Protein AF-A0A530R269-F1 (afdb_monomer)

Nearest PDB structures (foldseek):
  3ip9-assembly1_A  TM=9.385E-01  e=1.710E-05  Agrobacterium fabrum str. C58
  8z0g-assembly1_A  TM=8.793E-01  e=5.968E-04  Escherichia coli O157:H7
  4m88-assembly1_A  TM=7.941E-01  e=7.297E-04  Verminephrobacter eiseniae EF01-2
  7pu4-assembly2_C  TM=7.932E-01  e=2.281E-03  Thermotoga maritima MSB8
  7e5w-assembly1_A-2  TM=6.280E-01  e=5.948E-01  Staphylococcus aureus subsp. aureus N315

Solvent-accessible surface area (backbone atoms only — not comparable to full-atom values): 7088 Å² total; per-residue (Å²): 139,78,84,88,87,76,78,68,70,67,64,56,60,56,59,62,58,63,71,66,69,60,86,80,74,70,76,70,51,34,32,24,34,37,25,18,64,42,72,94,51,20,71,58,18,51,51,52,53,51,54,51,49,56,52,23,67,78,68,64,38,45,78,47,76,37,62,14,54,61,27,39,69,30,14,35,49,38,33,52,52,36,59,75,67,63,34,68,32,35,41,32,33,57,33,61,54,11,41,66,46,14,46,63,59,27,54,77,68,71,36,52,74,47,70,76,53,59,84,62,61,86,82,69,78,121

pLDDT: mean 87.87, std 17.2, range [41.09, 98.88]

Foldseek 3Di:
DDDPPPPDPVVVVVVVVVVPPPPP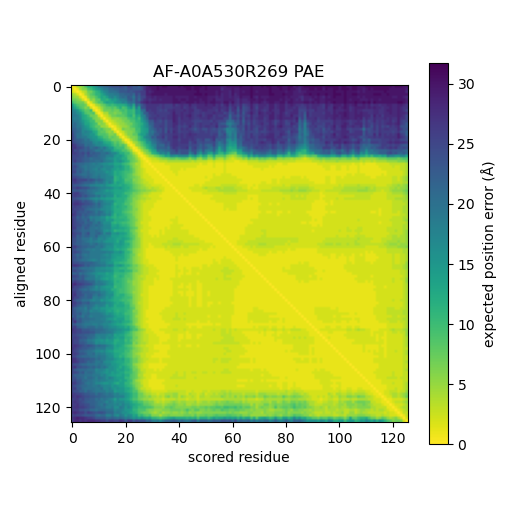PPDAAEEEEEFACDDDCNVVRVVSVVVVVVVCVVVVHHYDYAHLNLALVSLLVSLVVCLVVVHQEYEEDQHPSSCVSNVVSCVVSVHYYHYDHDDDCVVVVD

Secondary structure (DSSP, 8-state):
------SSHHHHHHHHHHTT-----PPPPEEEEEE--SSTTHHHHHHHHHHHHHHHHHHT-EEEEEE-TTSHHHHHHHHHHHHHHT-SEEEE--SHHHHHHHHHHHHHTT--EEESS---GGGT--

Sequence (126 aa):
MRPRTIGTTTTIAVLAWLSLAGDANAETLLVGVAAPLSGPSAILGRQIEAGAGLAAEANGAQLKVVDDACTADGGAAAAREFVAAKVGAVVGFLCTEAIEAALPILKDANIPVITVGVRTESLTDR

Structure (mmCIF, N/CA/C/O backbone):
data_AF-A0A530R269-F1
#
_entry.id   AF-A0A530R269-F1
#
loop_
_atom_site.group_PDB
_atom_site.id
_atom_site.type_symbol
_atom_site.label_atom_id
_atom_site.label_alt_id
_atom_site.label_comp_id
_atom_site.label_asym_id
_atom_site.label_entity_id
_atom_site.label_seq_id
_atom_site.pdbx_PDB_ins_code
_atom_site.Cartn_x
_atom_site.Cartn_y
_atom_site.Cartn_z
_atom_site.occupancy
_atom_site.B_iso_or_equiv
_atom_site.auth_seq_id
_atom_site.auth_comp_id
_atom_site.auth_asym_id
_atom_site.auth_atom_id
_atom_site.pdbx_PDB_model_num
ATOM 1 N N . MET A 1 1 ? -62.072 -11.135 45.643 1.00 41.09 1 MET A N 1
ATOM 2 C CA . MET A 1 1 ? -61.278 -11.613 44.481 1.00 41.09 1 MET A CA 1
ATOM 3 C C . MET A 1 1 ? -61.244 -10.479 43.464 1.00 41.09 1 MET A C 1
ATOM 5 O O . MET A 1 1 ? -62.309 -9.953 43.207 1.00 41.09 1 MET A O 1
ATOM 9 N N . ARG A 1 2 ? -60.152 -9.991 42.872 1.00 47.97 2 ARG A N 1
ATOM 10 C CA . ARG A 1 2 ? -58.696 -10.235 42.898 1.00 47.97 2 ARG A CA 1
ATOM 11 C C . ARG A 1 2 ? -58.058 -8.917 42.381 1.00 47.97 2 ARG A C 1
ATOM 13 O O . ARG A 1 2 ? -58.635 -8.322 41.472 1.00 47.97 2 ARG A O 1
ATOM 20 N N . PRO A 1 3 ? -56.918 -8.449 42.914 1.00 48.06 3 PRO A N 1
ATOM 21 C CA . PRO A 1 3 ? -56.264 -7.229 42.434 1.00 48.06 3 PRO A CA 1
ATOM 22 C C . PRO A 1 3 ? -55.624 -7.446 41.047 1.00 48.06 3 PRO A C 1
ATOM 24 O O . PRO A 1 3 ? -55.059 -8.506 40.782 1.00 48.06 3 PRO A O 1
ATOM 27 N N . ARG A 1 4 ? -55.725 -6.450 40.151 1.00 55.56 4 ARG A N 1
ATOM 28 C CA . ARG A 1 4 ? -55.084 -6.437 38.818 1.00 55.56 4 ARG A CA 1
ATOM 29 C C . ARG A 1 4 ? -53.571 -6.235 38.970 1.00 55.56 4 ARG A C 1
ATOM 31 O O . ARG A 1 4 ? -53.100 -5.110 39.081 1.00 55.56 4 ARG A O 1
ATOM 38 N N . THR A 1 5 ? -52.809 -7.322 38.938 1.00 52.41 5 THR A N 1
ATOM 39 C CA . THR A 1 5 ? -51.336 -7.347 38.900 1.00 52.41 5 THR A CA 1
ATOM 40 C C . THR A 1 5 ? -50.826 -7.275 37.455 1.00 52.41 5 THR A C 1
ATOM 42 O O . THR A 1 5 ? -50.317 -8.259 36.930 1.00 52.41 5 THR A O 1
ATOM 45 N N . ILE A 1 6 ? -51.019 -6.139 36.775 1.00 55.19 6 ILE A N 1
ATOM 46 C CA . ILE A 1 6 ? -50.575 -5.946 35.372 1.00 55.19 6 ILE A CA 1
ATOM 47 C C . ILE A 1 6 ? -49.292 -5.083 35.281 1.00 55.19 6 ILE A C 1
ATOM 49 O O . ILE A 1 6 ? -48.681 -4.996 34.227 1.00 55.19 6 ILE A O 1
ATOM 53 N N . GLY A 1 7 ? -48.831 -4.468 36.378 1.00 51.41 7 GLY A N 1
ATOM 54 C CA . GLY A 1 7 ? -47.838 -3.382 36.307 1.00 51.41 7 GLY A CA 1
ATOM 55 C C . GLY A 1 7 ? -46.358 -3.723 36.521 1.00 51.41 7 GLY A C 1
ATOM 56 O O . GLY A 1 7 ? -45.524 -2.869 36.248 1.00 51.41 7 GLY A O 1
ATOM 57 N N . THR A 1 8 ? -45.997 -4.905 37.031 1.00 52.09 8 THR A N 1
ATOM 58 C CA . THR A 1 8 ? -44.621 -5.152 37.524 1.00 52.09 8 THR A CA 1
ATOM 59 C C . THR A 1 8 ? -43.809 -6.158 36.712 1.00 52.09 8 THR A C 1
ATOM 61 O O . THR A 1 8 ? -42.584 -6.095 36.734 1.00 52.09 8 THR A O 1
ATOM 64 N N . THR A 1 9 ? -44.443 -7.067 35.969 1.00 50.34 9 THR A N 1
ATOM 65 C CA . THR A 1 9 ? -43.719 -8.138 35.256 1.00 50.34 9 THR A CA 1
ATOM 66 C C . THR A 1 9 ? -43.162 -7.678 33.905 1.00 50.34 9 THR A C 1
ATOM 68 O O . THR A 1 9 ? -42.085 -8.108 33.504 1.00 50.34 9 THR A O 1
ATOM 71 N N . THR A 1 10 ? -43.849 -6.761 33.218 1.00 53.22 10 THR A N 1
ATOM 72 C CA . THR A 1 10 ? -43.443 -6.276 31.886 1.00 53.22 10 THR A CA 1
ATOM 73 C C . THR A 1 10 ? -42.208 -5.369 31.942 1.00 53.22 10 THR A C 1
ATOM 75 O O . THR A 1 10 ? -41.406 -5.357 31.014 1.00 53.22 10 THR A O 1
ATOM 78 N N . THR A 1 11 ? -42.001 -4.653 33.048 1.00 52.72 11 THR A N 1
ATOM 79 C CA . THR A 1 11 ? -40.901 -3.687 33.216 1.00 52.72 11 THR A CA 1
ATOM 80 C C . THR A 1 11 ? -39.536 -4.361 33.394 1.00 52.72 11 THR A C 1
ATOM 82 O O . THR A 1 11 ? -38.522 -3.822 32.962 1.00 52.72 11 THR A O 1
ATOM 85 N N . ILE A 1 12 ? -39.500 -5.561 33.985 1.00 55.41 12 ILE A N 1
ATOM 86 C CA . ILE A 1 12 ? -38.255 -6.309 34.241 1.00 55.41 12 ILE A CA 1
ATOM 87 C C . ILE A 1 12 ? -37.702 -6.917 32.942 1.00 55.41 12 ILE A C 1
ATOM 89 O O . ILE A 1 12 ? -36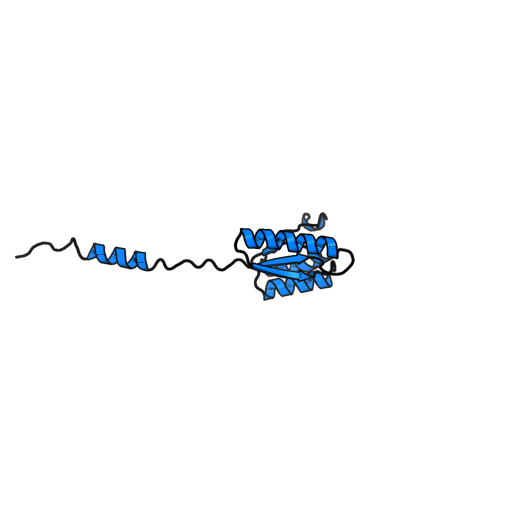.489 -6.973 32.748 1.00 55.41 12 ILE A O 1
ATOM 93 N N . ALA A 1 13 ? -38.582 -7.315 32.018 1.00 57.25 13 ALA A N 1
ATOM 94 C CA . ALA A 1 13 ? -38.182 -7.908 30.744 1.00 57.25 13 ALA A CA 1
ATOM 95 C C . ALA A 1 13 ? -37.430 -6.918 29.835 1.00 57.25 13 ALA A C 1
ATOM 97 O O . ALA A 1 13 ? -36.499 -7.317 29.145 1.00 57.25 13 ALA A O 1
ATOM 98 N N . VAL A 1 14 ? -37.781 -5.628 29.873 1.00 58.59 14 VAL A N 1
ATOM 99 C CA . VAL A 1 14 ? -37.134 -4.593 29.046 1.00 58.59 14 VAL A CA 1
ATOM 100 C C . VAL A 1 14 ? -35.712 -4.291 29.533 1.00 58.59 14 VAL A C 1
ATOM 102 O O . VAL A 1 14 ? -34.797 -4.196 28.724 1.00 58.59 14 VAL A O 1
ATOM 105 N N . LEU A 1 15 ? -35.490 -4.216 30.850 1.00 58.50 15 LEU A N 1
ATOM 106 C CA . LEU A 1 15 ? -34.161 -3.959 31.426 1.00 58.50 15 LEU A CA 1
ATOM 107 C C . LEU A 1 15 ? -33.155 -5.083 31.132 1.00 58.50 15 LEU A C 1
ATOM 109 O O . LEU A 1 15 ? -31.991 -4.794 30.875 1.00 58.50 15 LEU A O 1
ATOM 113 N N . ALA A 1 16 ? -33.606 -6.341 31.091 1.00 58.66 16 ALA A N 1
ATOM 114 C CA . ALA A 1 16 ? -32.762 -7.483 30.734 1.00 58.66 16 ALA A CA 1
ATOM 115 C C . ALA A 1 16 ? -32.339 -7.493 29.250 1.00 58.66 16 ALA A C 1
ATOM 117 O O . ALA A 1 16 ? -31.306 -8.064 28.911 1.00 58.66 16 ALA A O 1
ATOM 118 N N . TRP A 1 17 ? -33.110 -6.853 28.362 1.00 60.38 17 TRP A N 1
ATOM 119 C CA . TRP A 1 17 ? -32.792 -6.766 26.930 1.00 60.38 17 TRP A CA 1
ATOM 120 C C . TRP A 1 17 ? -31.776 -5.658 26.624 1.00 60.38 17 TRP A C 1
ATOM 122 O O . TRP A 1 17 ? -30.981 -5.808 25.701 1.00 60.38 17 TRP A O 1
ATOM 132 N N . LEU A 1 18 ? -31.733 -4.585 27.425 1.00 59.88 18 LEU A N 1
ATOM 133 C CA . LEU A 1 18 ? -30.694 -3.552 27.304 1.00 59.88 18 LEU A CA 1
ATOM 134 C C . LEU A 1 18 ? -29.314 -4.025 27.788 1.00 59.88 18 LEU A C 1
ATOM 136 O O . LEU A 1 18 ? -28.305 -3.487 27.348 1.00 59.88 18 LEU A O 1
ATOM 140 N N . SER A 1 19 ? -29.248 -5.042 28.652 1.00 61.31 19 SER A N 1
ATOM 141 C CA . SER A 1 19 ? -27.976 -5.618 29.119 1.00 61.31 19 SER A CA 1
ATOM 142 C C . SER A 1 19 ? -27.272 -6.490 28.069 1.00 61.31 19 SER A C 1
ATOM 144 O O . SER A 1 19 ? -26.131 -6.885 28.281 1.00 61.31 19 SER A O 1
ATOM 146 N N . LEU A 1 20 ? -27.943 -6.792 26.949 1.00 58.12 20 LEU A N 1
ATOM 147 C CA . LEU A 1 20 ? -27.392 -7.546 25.819 1.00 58.12 20 LEU A CA 1
ATOM 148 C C . LEU A 1 20 ? -26.842 -6.649 24.698 1.00 58.12 20 LEU A C 1
ATOM 150 O O . LEU A 1 20 ? -26.420 -7.160 23.661 1.00 58.12 20 LEU A O 1
ATOM 154 N N . ALA A 1 21 ? -26.812 -5.328 24.900 1.00 60.56 21 ALA A N 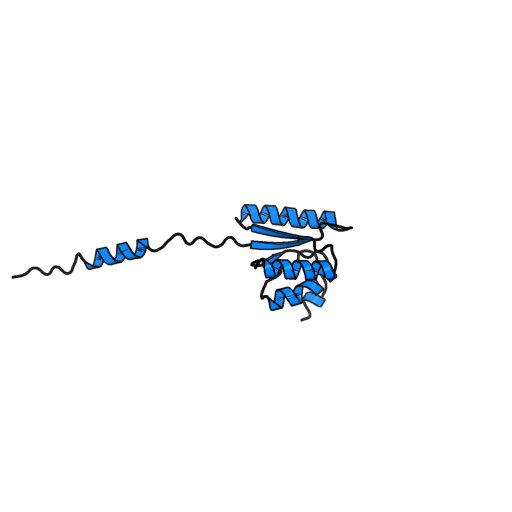1
ATOM 155 C CA . ALA A 1 21 ? -25.966 -4.434 24.119 1.00 60.56 21 ALA A CA 1
ATOM 156 C C . ALA A 1 21 ? -24.510 -4.652 24.565 1.00 60.56 21 ALA A C 1
ATOM 158 O O . ALA A 1 21 ? -23.951 -3.865 25.323 1.00 60.56 21 ALA A O 1
ATOM 159 N N . GLY A 1 22 ? -23.945 -5.798 24.175 1.00 60.41 22 GLY A N 1
ATOM 160 C CA . GLY A 1 22 ? -22.539 -6.112 24.391 1.00 60.41 22 GLY A CA 1
ATOM 161 C C . GLY A 1 22 ? -21.644 -5.048 23.763 1.00 60.41 22 GLY A C 1
ATOM 162 O O . GLY A 1 22 ? -22.053 -4.360 22.825 1.00 60.41 22 GLY A O 1
ATOM 163 N N . ASP A 1 23 ? -20.426 -4.928 24.287 1.00 56.38 23 ASP A N 1
ATOM 164 C CA . ASP A 1 23 ? -19.392 -4.067 23.729 1.00 56.38 23 ASP A CA 1
ATOM 165 C C . ASP A 1 23 ? -19.253 -4.353 22.233 1.00 56.38 23 ASP A C 1
ATOM 167 O O . ASP A 1 23 ? -18.750 -5.407 21.824 1.00 56.38 23 ASP A O 1
ATOM 171 N N . ALA A 1 24 ? -19.729 -3.420 21.407 1.00 59.53 24 ALA A N 1
ATOM 172 C CA . ALA A 1 24 ? -19.439 -3.403 19.989 1.00 59.53 24 ALA A CA 1
ATOM 173 C C . ALA A 1 24 ? -17.930 -3.169 19.852 1.00 59.53 24 ALA A C 1
ATOM 175 O O . ALA A 1 24 ? -17.464 -2.036 19.753 1.00 59.53 24 ALA A O 1
ATOM 176 N N . ASN A 1 25 ? -17.156 -4.252 19.917 1.00 57.44 25 ASN A N 1
ATOM 177 C CA . ASN A 1 25 ? -15.750 -4.249 19.559 1.00 57.44 25 ASN A CA 1
ATOM 178 C C . ASN A 1 25 ? -15.708 -3.991 18.056 1.00 57.44 25 ASN A C 1
ATOM 180 O O . ASN A 1 25 ? -15.876 -4.910 17.255 1.00 57.44 25 ASN A O 1
ATOM 184 N N . ALA A 1 26 ? -15.582 -2.718 17.683 1.00 67.06 26 ALA A N 1
ATOM 185 C CA . ALA A 1 26 ? -15.299 -2.343 16.313 1.00 67.06 26 ALA A CA 1
ATOM 186 C C . ALA A 1 26 ? -14.008 -3.060 15.907 1.00 67.06 26 ALA A C 1
ATOM 188 O O . ALA A 1 26 ? -12.970 -2.885 16.550 1.00 67.06 26 ALA A O 1
ATOM 189 N N . GLU A 1 27 ? -14.095 -3.913 14.888 1.00 78.19 27 GLU A N 1
ATOM 190 C CA . GLU A 1 27 ? -12.927 -4.571 14.316 1.00 78.19 27 GLU A CA 1
ATOM 191 C C . GLU A 1 27 ? -11.908 -3.490 13.943 1.00 78.19 27 GLU A C 1
ATOM 193 O O . GLU A 1 27 ? -12.240 -2.515 13.263 1.00 78.19 27 GLU A O 1
ATOM 198 N N . THR A 1 28 ? -10.687 -3.610 14.470 1.00 87.62 28 THR A N 1
ATOM 199 C CA . THR A 1 28 ? -9.650 -2.606 14.242 1.00 87.62 28 THR A CA 1
ATOM 200 C C . THR A 1 28 ? -9.355 -2.523 12.750 1.00 87.62 28 THR A C 1
ATOM 202 O O . THR A 1 28 ? -8.956 -3.514 12.141 1.00 87.62 28 THR A O 1
ATOM 205 N N . LEU A 1 29 ? -9.543 -1.340 12.159 1.00 92.62 29 LEU A N 1
ATOM 206 C CA . LEU A 1 29 ? -9.312 -1.132 10.734 1.00 92.62 29 LEU A CA 1
ATOM 207 C C . LEU A 1 29 ? -7.850 -1.438 10.387 1.00 92.62 29 LEU A C 1
ATOM 209 O O . LEU A 1 29 ? -6.941 -0.771 10.883 1.00 92.62 29 LEU A O 1
ATOM 213 N N . LEU A 1 30 ? -7.640 -2.406 9.497 1.00 98.06 30 LEU A N 1
ATOM 214 C CA . LEU A 1 30 ? -6.340 -2.684 8.899 1.00 98.06 30 LEU A CA 1
ATOM 215 C C . LEU A 1 30 ? -6.201 -1.913 7.581 1.00 98.06 30 LEU A C 1
ATOM 217 O O . LEU A 1 30 ? -6.954 -2.149 6.636 1.00 98.06 30 LEU A O 1
ATOM 221 N N . VAL A 1 31 ? -5.224 -1.014 7.507 1.00 98.50 31 VAL A N 1
ATOM 222 C CA . VAL A 1 31 ? -4.910 -0.212 6.318 1.00 98.50 31 VAL A CA 1
ATOM 223 C C . VAL A 1 31 ? -3.647 -0.754 5.654 1.00 98.50 31 VAL A C 1
ATOM 225 O O . VAL A 1 31 ? -2.606 -0.899 6.293 1.00 98.50 31 VAL A O 1
ATOM 228 N N . GLY A 1 32 ? -3.724 -1.046 4.359 1.00 98.75 32 GLY A N 1
ATOM 229 C CA . GLY A 1 32 ? -2.553 -1.348 3.542 1.00 98.75 32 GLY A CA 1
ATOM 230 C C . GLY A 1 32 ?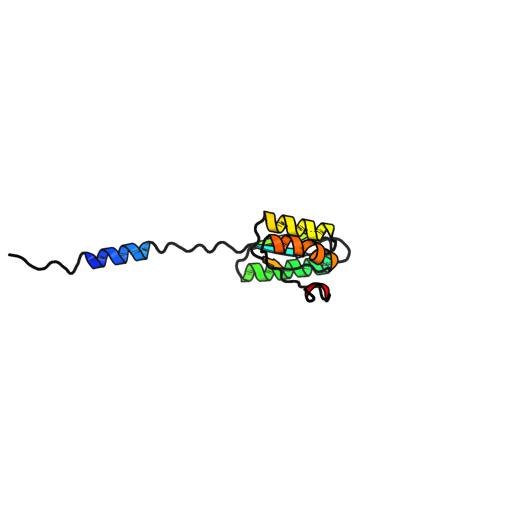 -1.777 -0.072 3.228 1.00 98.75 32 GLY A C 1
ATOM 231 O O . GLY A 1 32 ? -2.373 0.930 2.844 1.00 98.75 32 GLY A O 1
ATOM 232 N N . VAL A 1 33 ? -0.456 -0.097 3.369 1.00 98.75 33 VAL A N 1
ATOM 233 C CA . VAL A 1 33 ? 0.429 1.006 2.981 1.00 98.75 33 VAL A CA 1
ATOM 234 C C . VAL A 1 33 ? 1.401 0.493 1.932 1.00 98.75 33 VAL A C 1
ATOM 236 O O . VAL A 1 33 ? 2.260 -0.331 2.239 1.00 98.75 33 VAL A O 1
ATOM 239 N N . ALA A 1 34 ? 1.250 0.968 0.697 1.00 98.69 34 ALA A N 1
ATOM 240 C CA . ALA A 1 34 ? 2.150 0.646 -0.408 1.00 98.69 34 ALA A CA 1
ATOM 241 C C . ALA A 1 34 ? 3.141 1.792 -0.608 1.00 98.69 34 ALA A C 1
ATOM 243 O O . ALA A 1 34 ? 2.733 2.926 -0.885 1.00 98.69 34 ALA A O 1
ATOM 244 N N . ALA A 1 35 ? 4.430 1.518 -0.449 1.00 98.50 35 ALA A N 1
ATOM 245 C CA . ALA A 1 35 ? 5.468 2.524 -0.614 1.00 98.50 35 ALA A CA 1
ATOM 246 C C . ALA A 1 35 ? 6.764 1.888 -1.125 1.00 98.50 35 ALA A C 1
ATOM 248 O O . ALA A 1 35 ? 7.040 0.742 -0.776 1.00 98.50 35 ALA A O 1
ATOM 249 N N . PRO A 1 36 ? 7.606 2.620 -1.873 1.00 98.25 36 PRO A N 1
ATOM 250 C CA . PRO A 1 36 ? 8.924 2.125 -2.234 1.00 98.25 36 PRO A CA 1
ATOM 251 C C . PRO A 1 36 ? 9.846 2.259 -1.027 1.00 98.25 36 PRO A C 1
ATOM 253 O O . PRO A 1 36 ? 10.315 3.353 -0.719 1.00 98.25 36 PRO A O 1
ATOM 256 N N . LEU A 1 37 ? 10.084 1.163 -0.318 1.00 98.50 37 LEU A N 1
ATOM 257 C CA . LEU A 1 37 ? 10.962 1.103 0.858 1.00 98.50 37 LEU A CA 1
ATOM 258 C C . LEU A 1 37 ? 12.394 0.697 0.496 1.00 98.50 37 LEU A C 1
ATOM 260 O O . LEU A 1 37 ? 13.299 0.768 1.331 1.00 98.50 37 LEU A O 1
ATOM 264 N N . SER A 1 38 ? 12.605 0.332 -0.764 1.00 97.19 38 SER A N 1
ATOM 265 C CA . SER A 1 38 ? 13.900 0.066 -1.368 1.00 97.19 38 SER A CA 1
ATOM 266 C C . SER A 1 38 ? 14.098 0.884 -2.649 1.00 97.19 38 SER A C 1
ATOM 268 O O . SER A 1 38 ? 13.205 1.580 -3.139 1.00 97.19 38 SER A O 1
ATOM 270 N N . GLY A 1 39 ? 15.323 0.848 -3.177 1.00 95.94 39 GLY A N 1
ATOM 271 C CA . GLY A 1 39 ? 15.667 1.535 -4.418 1.00 95.94 39 GLY A CA 1
ATOM 272 C C . GLY A 1 39 ? 15.753 3.066 -4.300 1.00 95.94 39 GLY A C 1
ATOM 273 O O . GLY A 1 39 ? 15.866 3.614 -3.201 1.00 95.94 39 GLY A O 1
ATOM 274 N N . PRO A 1 40 ? 15.742 3.783 -5.440 1.00 96.50 40 PRO A N 1
ATOM 275 C CA . PRO A 1 40 ? 16.027 5.221 -5.488 1.00 96.50 40 PRO A CA 1
ATOM 276 C C . PRO A 1 40 ? 15.029 6.092 -4.714 1.00 96.50 40 PRO A C 1
ATOM 278 O O . PRO A 1 40 ? 15.397 7.143 -4.192 1.00 96.50 40 PRO A O 1
ATOM 281 N N . SER A 1 41 ? 13.776 5.646 -4.618 1.00 96.81 41 SER A N 1
ATOM 282 C CA . SER A 1 41 ? 12.682 6.391 -3.984 1.00 96.81 41 SER A CA 1
ATOM 283 C C . SER A 1 41 ? 12.490 6.061 -2.496 1.00 96.81 41 SER A C 1
ATOM 285 O O . SER A 1 41 ? 11.561 6.584 -1.881 1.00 96.81 41 SER A O 1
ATOM 287 N N . ALA A 1 42 ? 13.379 5.256 -1.895 1.00 98.25 42 ALA A N 1
ATOM 288 C CA . ALA A 1 42 ? 13.273 4.778 -0.511 1.00 98.25 42 ALA A CA 1
ATOM 289 C C . ALA A 1 42 ? 13.071 5.895 0.526 1.00 98.25 42 ALA A C 1
ATOM 291 O O . ALA A 1 42 ? 12.327 5.734 1.492 1.00 98.25 42 ALA A O 1
ATOM 292 N N . ILE A 1 43 ? 13.703 7.057 0.321 1.00 98.19 43 ILE A N 1
ATOM 293 C CA . ILE A 1 43 ? 13.550 8.215 1.215 1.00 98.19 43 ILE A CA 1
ATOM 294 C C . ILE A 1 43 ? 12.092 8.693 1.248 1.00 98.19 43 ILE A C 1
ATOM 296 O O . ILE A 1 43 ? 11.569 8.979 2.323 1.00 98.19 43 ILE A O 1
ATOM 300 N N . LEU A 1 44 ? 11.426 8.752 0.093 1.00 98.12 44 LEU A N 1
ATOM 301 C CA . LEU A 1 44 ? 10.023 9.154 -0.001 1.00 98.12 44 LEU A CA 1
ATOM 302 C C . LEU A 1 44 ? 9.102 8.065 0.556 1.00 98.12 44 LEU A C 1
ATOM 304 O O . LEU A 1 44 ? 8.163 8.380 1.282 1.00 98.12 44 LEU A O 1
ATOM 308 N N . GLY A 1 45 ? 9.397 6.787 0.304 1.00 98.31 45 GLY A N 1
ATOM 309 C CA . GLY A 1 45 ? 8.608 5.697 0.880 1.00 98.31 45 GLY A CA 1
ATOM 310 C C . GLY A 1 45 ? 8.664 5.655 2.406 1.00 98.31 45 GLY 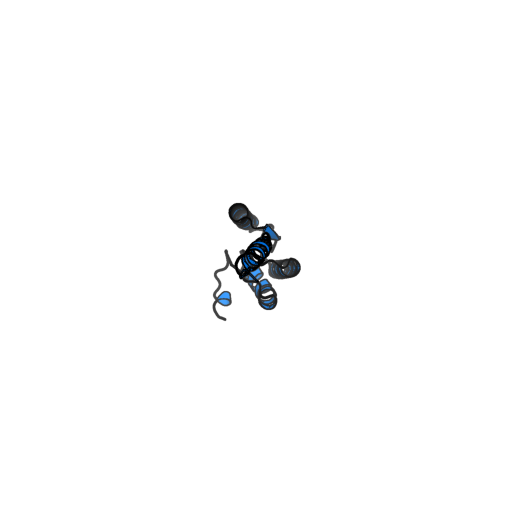A C 1
ATOM 311 O O . GLY A 1 45 ? 7.633 5.486 3.051 1.00 98.31 45 GLY A O 1
ATOM 312 N N . ARG A 1 46 ? 9.827 5.936 3.004 1.00 98.56 46 ARG A N 1
ATOM 313 C CA . ARG A 1 46 ? 9.964 6.076 4.465 1.00 98.56 46 ARG A CA 1
ATOM 314 C C . ARG A 1 46 ? 9.165 7.252 5.028 1.00 98.56 46 ARG A C 1
ATOM 316 O O . ARG A 1 46 ? 8.698 7.173 6.160 1.00 98.56 46 ARG A O 1
ATOM 323 N N . GLN A 1 47 ? 8.983 8.329 4.260 1.00 98.31 47 GLN A N 1
ATOM 324 C CA . GLN A 1 47 ? 8.103 9.437 4.653 1.00 98.31 47 GLN A CA 1
ATOM 325 C C . GLN A 1 47 ? 6.623 9.032 4.600 1.00 98.31 47 GLN A C 1
ATOM 327 O O . GLN A 1 47 ? 5.874 9.385 5.510 1.00 98.31 47 GLN A O 1
ATOM 332 N N . ILE A 1 48 ? 6.215 8.262 3.584 1.00 98.44 48 ILE A N 1
ATOM 333 C CA . ILE A 1 48 ? 4.857 7.700 3.481 1.00 98.44 48 ILE A CA 1
ATOM 334 C C . ILE A 1 48 ? 4.575 6.775 4.671 1.00 98.44 48 ILE A C 1
ATOM 336 O O . ILE A 1 48 ? 3.566 6.950 5.352 1.00 98.44 48 ILE A O 1
ATOM 340 N N . GLU A 1 49 ? 5.482 5.837 4.959 1.00 98.44 49 GLU A N 1
ATOM 341 C CA . GLU A 1 49 ? 5.373 4.910 6.092 1.00 98.44 49 GLU A CA 1
ATOM 342 C C . GLU A 1 49 ? 5.270 5.659 7.427 1.00 98.44 49 GLU A C 1
ATOM 344 O O . GLU A 1 49 ? 4.370 5.387 8.221 1.00 98.44 49 GLU A O 1
ATOM 349 N N . ALA A 1 50 ? 6.143 6.644 7.660 1.00 98.56 50 ALA A N 1
ATOM 350 C CA . ALA A 1 50 ? 6.131 7.429 8.892 1.00 98.56 50 ALA A CA 1
ATOM 351 C C . ALA A 1 50 ? 4.828 8.229 9.064 1.00 98.56 50 ALA A C 1
ATOM 353 O O . ALA A 1 50 ? 4.240 8.225 10.145 1.00 98.56 50 ALA A O 1
ATOM 354 N N . GLY A 1 51 ? 4.352 8.893 8.005 1.00 98.06 51 GLY A N 1
ATOM 355 C CA . GLY A 1 51 ? 3.097 9.648 8.037 1.00 98.06 51 GLY A CA 1
ATOM 356 C C . GLY A 1 51 ? 1.882 8.752 8.279 1.00 98.06 51 GLY A C 1
ATOM 357 O O . GLY A 1 51 ? 1.030 9.078 9.107 1.00 98.06 51 GLY A O 1
ATOM 358 N N . ALA A 1 52 ? 1.832 7.595 7.612 1.00 98.25 52 ALA A N 1
ATOM 359 C CA . ALA A 1 52 ? 0.793 6.598 7.839 1.00 98.25 52 ALA A CA 1
ATOM 360 C C . ALA A 1 52 ? 0.832 6.065 9.279 1.00 98.25 52 ALA A C 1
ATOM 362 O O . ALA A 1 52 ? -0.219 5.953 9.904 1.00 98.25 52 ALA A O 1
ATOM 363 N N . GLY A 1 53 ? 2.025 5.793 9.822 1.00 98.31 53 GLY A N 1
ATOM 364 C CA . GLY A 1 53 ? 2.224 5.337 11.200 1.00 98.31 53 GLY A CA 1
ATOM 365 C C . GLY A 1 53 ? 1.669 6.313 12.234 1.00 98.31 53 GLY A C 1
ATOM 366 O O . GLY A 1 53 ? 0.873 5.919 13.085 1.00 98.31 53 GLY A O 1
ATOM 367 N N . LEU A 1 54 ? 2.012 7.597 12.107 1.00 98.50 54 LEU A N 1
ATOM 368 C CA . LEU A 1 54 ? 1.496 8.650 12.990 1.00 98.50 54 LEU A CA 1
ATOM 369 C C . LEU A 1 54 ? -0.033 8.777 12.903 1.00 98.50 54 LEU A C 1
ATOM 371 O O . LEU A 1 54 ? -0.706 8.928 13.922 1.00 98.50 54 LEU A O 1
ATOM 375 N N . ALA A 1 55 ? -0.599 8.696 11.696 1.00 97.44 55 ALA A N 1
ATOM 376 C CA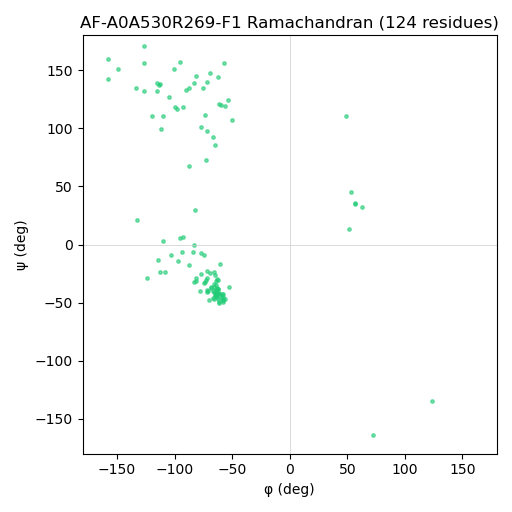 . ALA A 1 55 ? -2.046 8.735 11.512 1.00 97.44 55 ALA A CA 1
ATOM 377 C C . ALA A 1 55 ? -2.735 7.494 12.104 1.00 97.44 55 ALA A C 1
ATOM 379 O O . ALA A 1 55 ? -3.794 7.619 12.717 1.00 97.44 55 ALA A O 1
ATOM 380 N N . ALA A 1 56 ? -2.142 6.310 11.949 1.00 97.44 56 ALA A N 1
ATOM 381 C CA . ALA A 1 56 ? -2.680 5.067 12.483 1.00 97.44 56 ALA A CA 1
ATOM 382 C C . ALA A 1 56 ? -2.705 5.070 14.014 1.00 97.44 56 ALA A C 1
ATOM 384 O O . ALA A 1 56 ? -3.736 4.741 14.597 1.00 97.44 56 ALA A O 1
ATOM 385 N N . GLU A 1 57 ? -1.625 5.525 14.656 1.00 97.12 57 GLU A N 1
ATOM 386 C CA . GLU A 1 57 ? -1.557 5.689 16.112 1.00 97.12 57 GLU A CA 1
ATOM 387 C C . GLU A 1 57 ? -2.651 6.637 16.619 1.00 97.12 57 GLU A C 1
ATOM 389 O O . GLU A 1 57 ? -3.405 6.290 17.527 1.00 97.12 57 GLU A O 1
ATOM 394 N N . ALA A 1 58 ? -2.804 7.799 15.978 1.00 97.31 58 ALA A N 1
ATOM 395 C CA . ALA A 1 58 ? -3.798 8.796 16.369 1.00 97.31 58 ALA A CA 1
ATOM 396 C C . ALA A 1 58 ? -5.255 8.324 16.198 1.00 97.31 58 ALA A C 1
ATOM 398 O O . ALA A 1 58 ? -6.141 8.823 16.889 1.00 97.31 58 ALA A O 1
ATOM 399 N N . ASN A 1 59 ? -5.510 7.386 15.280 1.00 95.62 59 ASN A N 1
ATOM 400 C CA . ASN A 1 59 ? -6.857 6.910 14.946 1.00 95.62 59 ASN A CA 1
ATOM 401 C C . ASN A 1 59 ? -7.138 5.473 15.416 1.00 95.62 59 ASN A C 1
ATOM 403 O O . ASN A 1 59 ? -8.213 4.946 15.135 1.00 95.62 59 ASN A O 1
ATOM 407 N N . GLY A 1 60 ? -6.196 4.826 16.109 1.00 95.38 60 GLY A N 1
ATOM 408 C CA . GLY A 1 60 ? -6.340 3.436 16.544 1.00 95.38 60 GLY A CA 1
ATOM 409 C C . GLY A 1 60 ? -6.468 2.439 15.387 1.00 95.38 60 GLY A C 1
ATOM 410 O O . GLY A 1 60 ? -7.178 1.446 15.523 1.00 95.38 60 GLY A O 1
ATOM 411 N N . ALA A 1 61 ? -5.821 2.701 14.248 1.00 96.50 61 ALA A N 1
ATOM 412 C CA . ALA A 1 61 ? -5.790 1.796 13.100 1.00 96.50 61 ALA A CA 1
ATOM 413 C C . ALA A 1 61 ? -4.535 0.911 13.119 1.00 96.50 61 ALA A C 1
ATOM 415 O O . ALA A 1 61 ? -3.507 1.262 13.698 1.00 96.50 61 ALA A O 1
ATOM 416 N N . GLN A 1 62 ? -4.602 -0.235 12.446 1.00 97.94 62 GLN A N 1
ATOM 417 C CA . GLN A 1 62 ? -3.447 -1.091 12.188 1.00 97.94 62 GLN A CA 1
ATOM 418 C C . GLN A 1 62 ? -2.943 -0.881 10.765 1.00 97.94 62 GLN A C 1
ATOM 420 O O . GLN A 1 62 ? -3.720 -0.585 9.858 1.00 97.94 62 GLN A O 1
ATOM 425 N N . LEU A 1 63 ? -1.642 -1.081 10.558 1.00 98.50 63 LEU A N 1
ATOM 426 C CA . LEU A 1 63 ? -1.018 -0.964 9.246 1.00 98.50 63 LEU A CA 1
ATOM 427 C C . LEU A 1 63 ? -0.461 -2.301 8.772 1.00 98.50 63 LEU A C 1
ATOM 429 O O . LEU A 1 63 ? 0.202 -3.022 9.517 1.00 98.50 63 LEU A O 1
ATOM 433 N N . LYS A 1 64 ? -0.656 -2.574 7.486 1.00 98.56 64 LYS A N 1
ATOM 434 C CA . LYS A 1 64 ? 0.093 -3.566 6.725 1.00 98.56 64 LYS A CA 1
ATOM 435 C C . LYS A 1 64 ? 0.950 -2.817 5.713 1.00 98.56 64 LYS A C 1
ATOM 437 O O . LYS A 1 64 ? 0.445 -2.398 4.681 1.00 98.56 64 LYS A O 1
ATOM 442 N N . VAL A 1 65 ? 2.228 -2.622 6.016 1.00 98.69 65 VAL A N 1
ATOM 443 C CA . VAL A 1 65 ? 3.163 -1.929 5.118 1.00 98.69 65 VAL A CA 1
ATOM 444 C C . VAL A 1 65 ? 3.821 -2.945 4.184 1.00 98.69 65 VAL A C 1
ATOM 446 O O . VAL A 1 65 ? 4.268 -3.995 4.650 1.00 98.69 65 VAL A O 1
ATOM 449 N N . VAL A 1 66 ? 3.867 -2.652 2.884 1.00 98.75 66 VAL A N 1
ATOM 450 C CA . VAL A 1 66 ? 4.516 -3.493 1.867 1.00 98.75 66 VAL A CA 1
ATOM 451 C C . VAL A 1 66 ? 5.379 -2.630 0.948 1.00 98.75 66 VAL A C 1
ATOM 453 O O . VAL A 1 66 ? 4.947 -1.569 0.495 1.00 98.75 66 VAL A O 1
ATOM 456 N N . ASP A 1 67 ? 6.597 -3.106 0.677 1.00 98.75 67 ASP A N 1
ATOM 457 C CA . ASP A 1 67 ? 7.506 -2.494 -0.291 1.00 98.75 67 ASP A CA 1
ATOM 458 C C . ASP A 1 67 ? 7.030 -2.780 -1.723 1.00 98.75 67 ASP A C 1
ATOM 460 O O . ASP A 1 67 ? 7.074 -3.924 -2.177 1.00 98.75 67 ASP A O 1
ATOM 464 N N . ASP A 1 68 ? 6.581 -1.748 -2.439 1.00 98.19 68 ASP A N 1
ATOM 465 C CA . ASP A 1 68 ? 6.203 -1.857 -3.858 1.00 98.19 68 ASP A CA 1
ATOM 466 C C . ASP A 1 68 ? 7.407 -1.728 -4.814 1.00 98.19 68 ASP A C 1
ATOM 468 O O . ASP A 1 68 ? 7.272 -1.908 -6.033 1.00 98.19 68 ASP A O 1
ATOM 472 N N . ALA A 1 69 ? 8.587 -1.410 -4.266 1.00 98.31 69 ALA A N 1
ATOM 473 C CA . ALA A 1 69 ? 9.848 -1.164 -4.958 1.00 98.31 69 ALA A CA 1
ATOM 474 C C . ALA A 1 69 ? 9.767 -0.146 -6.112 1.00 98.31 69 ALA A C 1
ATOM 476 O O . ALA A 1 69 ? 10.701 -0.056 -6.908 1.00 98.31 69 ALA A O 1
ATOM 477 N N . CYS A 1 70 ? 8.680 0.628 -6.225 1.00 97.94 70 CYS A N 1
ATOM 478 C CA . CYS A 1 70 ? 8.400 1.491 -7.372 1.00 97.94 70 CYS A CA 1
ATOM 479 C C . CYS A 1 70 ? 8.369 0.718 -8.711 1.00 97.94 70 CYS A C 1
ATOM 481 O O . CYS A 1 70 ? 8.799 1.231 -9.742 1.00 97.94 70 CYS A O 1
ATOM 483 N N . THR A 1 71 ? 7.894 -0.533 -8.713 1.00 98.44 71 THR A N 1
ATOM 484 C CA . THR A 1 71 ? 7.840 -1.379 -9.923 1.00 98.44 71 THR A CA 1
ATOM 485 C C . THR A 1 71 ? 6.443 -1.941 -10.170 1.00 98.44 71 THR A C 1
ATOM 487 O O . THR A 1 71 ? 5.661 -2.106 -9.237 1.00 98.44 71 THR A O 1
ATOM 490 N N . ALA A 1 72 ? 6.139 -2.298 -11.421 1.00 98.44 72 ALA A N 1
ATOM 491 C CA . ALA A 1 72 ? 4.882 -2.967 -11.764 1.00 98.44 72 ALA A CA 1
ATOM 492 C C . ALA A 1 72 ? 4.723 -4.314 -11.029 1.00 98.44 72 ALA A C 1
ATOM 494 O O . ALA A 1 72 ? 3.681 -4.576 -10.425 1.00 98.44 72 ALA A O 1
ATOM 495 N N . ASP A 1 73 ? 5.773 -5.143 -11.014 1.00 98.62 73 ASP A N 1
ATOM 496 C CA . ASP A 1 73 ? 5.756 -6.440 -10.327 1.00 98.62 73 ASP A CA 1
ATOM 497 C C . ASP A 1 73 ? 5.588 -6.284 -8.813 1.00 98.62 73 ASP A C 1
ATOM 499 O O . ASP A 1 73 ? 4.776 -6.990 -8.205 1.00 98.62 73 ASP A O 1
ATOM 503 N N . GLY A 1 74 ? 6.311 -5.334 -8.210 1.00 98.69 74 GLY A N 1
ATOM 504 C CA . GLY A 1 74 ? 6.200 -5.016 -6.790 1.00 98.69 74 GLY A CA 1
ATOM 505 C C . GLY A 1 74 ? 4.819 -4.475 -6.425 1.00 98.69 74 GLY A C 1
ATOM 506 O O . GLY A 1 74 ? 4.224 -4.933 -5.451 1.00 98.69 74 GLY A O 1
ATOM 507 N N . GLY A 1 75 ? 4.236 -3.600 -7.249 1.00 98.56 75 GLY A N 1
ATOM 508 C CA . GLY A 1 75 ? 2.884 -3.093 -7.023 1.00 98.56 75 GLY A CA 1
ATOM 509 C C . GLY A 1 75 ? 1.805 -4.172 -7.123 1.00 98.56 75 GLY A C 1
ATOM 510 O O . GLY A 1 75 ? 0.933 -4.266 -6.256 1.00 98.56 75 GLY A O 1
ATOM 511 N N . ALA A 1 76 ? 1.902 -5.062 -8.113 1.00 98.88 76 ALA A N 1
ATOM 512 C CA . ALA A 1 76 ? 1.002 -6.206 -8.226 1.00 98.88 76 ALA A CA 1
ATOM 513 C C . ALA A 1 76 ? 1.174 -7.207 -7.066 1.00 98.88 76 ALA A C 1
ATOM 515 O O . ALA A 1 76 ? 0.194 -7.797 -6.604 1.00 98.88 76 ALA A O 1
ATOM 516 N N . ALA A 1 77 ? 2.406 -7.417 -6.588 1.00 98.88 77 ALA A N 1
ATOM 517 C CA . ALA A 1 77 ? 2.682 -8.258 -5.425 1.00 98.88 77 ALA A CA 1
ATOM 518 C C . ALA A 1 77 ? 2.089 -7.661 -4.142 1.00 98.88 77 ALA A C 1
ATOM 520 O O . ALA A 1 77 ? 1.369 -8.367 -3.433 1.00 98.88 77 ALA A O 1
ATOM 521 N N . ALA A 1 78 ? 2.295 -6.363 -3.908 1.00 98.81 78 ALA A N 1
ATOM 522 C CA . ALA A 1 78 ? 1.714 -5.640 -2.783 1.00 98.81 78 ALA A CA 1
ATOM 523 C C . ALA A 1 78 ? 0.182 -5.717 -2.793 1.00 98.81 78 ALA A C 1
ATOM 525 O O . ALA A 1 78 ? -0.426 -6.057 -1.780 1.00 98.81 78 ALA A O 1
ATOM 526 N N . ALA A 1 79 ? -0.452 -5.518 -3.954 1.00 98.88 79 ALA A N 1
ATOM 527 C CA . ALA A 1 79 ? -1.898 -5.666 -4.102 1.00 98.88 79 ALA A CA 1
ATOM 528 C C . ALA A 1 79 ? -2.401 -7.053 -3.673 1.00 98.88 79 ALA A C 1
ATOM 530 O O . ALA A 1 79 ? -3.355 -7.151 -2.902 1.00 98.88 79 ALA A O 1
ATOM 531 N N . ARG A 1 80 ? -1.748 -8.134 -4.119 1.00 98.88 80 ARG A N 1
ATOM 532 C CA . ARG A 1 80 ? -2.118 -9.505 -3.719 1.00 98.88 80 ARG A CA 1
ATOM 533 C C . ARG A 1 80 ? -1.957 -9.733 -2.219 1.00 98.88 80 ARG A C 1
ATOM 535 O O . ARG A 1 80 ? -2.793 -10.404 -1.616 1.00 98.88 80 ARG A O 1
ATOM 542 N N . GLU A 1 81 ? -0.916 -9.168 -1.619 1.00 98.88 81 GLU A N 1
ATOM 543 C CA . GLU A 1 81 ? -0.694 -9.251 -0.177 1.00 98.88 81 GLU A CA 1
ATOM 544 C C . GLU A 1 81 ? -1.780 -8.507 0.612 1.00 98.88 81 GLU A C 1
ATOM 546 O O . GLU A 1 81 ? -2.296 -9.042 1.592 1.00 98.88 81 GLU A O 1
ATOM 551 N N . PHE A 1 82 ? -2.203 -7.328 0.150 1.00 98.81 82 PHE A N 1
ATOM 552 C CA . PHE A 1 82 ? -3.310 -6.580 0.749 1.00 98.81 82 PHE A CA 1
ATOM 553 C C . PHE A 1 82 ? -4.647 -7.316 0.650 1.00 98.81 82 PHE A C 1
ATOM 555 O O . PHE A 1 82 ? -5.394 -7.359 1.629 1.00 98.81 82 PHE A O 1
ATOM 562 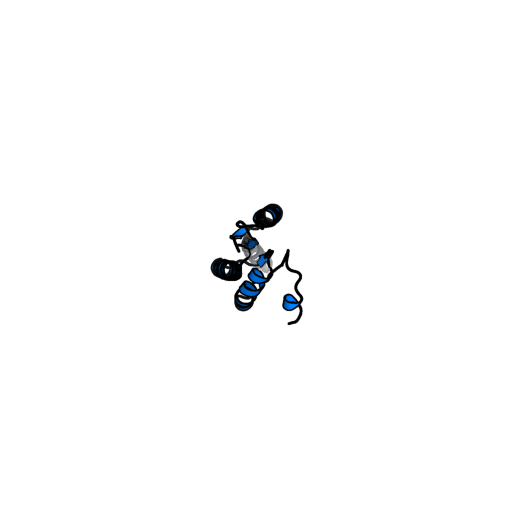N N . VAL A 1 83 ? -4.929 -7.943 -0.496 1.00 98.81 83 VAL A N 1
ATOM 563 C CA . VAL A 1 83 ? -6.121 -8.785 -0.678 1.00 98.81 83 VAL A CA 1
ATOM 564 C C . VAL A 1 83 ? -6.091 -9.980 0.274 1.00 98.81 83 VAL A C 1
ATOM 566 O O . VAL A 1 83 ? -7.079 -10.248 0.957 1.00 98.81 83 VAL A O 1
ATOM 569 N N . ALA A 1 84 ? -4.953 -10.673 0.374 1.00 98.69 84 ALA A N 1
ATOM 570 C CA . ALA A 1 84 ? -4.793 -11.806 1.283 1.00 98.69 84 ALA A CA 1
ATOM 571 C C . ALA A 1 84 ? -4.947 -11.397 2.758 1.00 98.69 84 ALA A C 1
ATOM 573 O O . ALA A 1 84 ? -5.556 -12.125 3.542 1.00 98.69 84 ALA A O 1
ATOM 574 N N . ALA A 1 85 ? -4.436 -10.217 3.119 1.00 98.31 85 ALA A N 1
ATOM 575 C CA . ALA A 1 85 ? -4.558 -9.637 4.452 1.00 98.31 85 ALA A CA 1
ATOM 576 C C . ALA A 1 85 ? -5.941 -9.028 4.740 1.00 98.31 85 ALA A C 1
ATOM 578 O O . ALA A 1 85 ? -6.194 -8.654 5.881 1.00 98.31 85 ALA A O 1
ATOM 579 N N . LYS A 1 86 ? -6.830 -8.940 3.738 1.00 97.88 86 LYS A N 1
ATOM 580 C CA . LYS A 1 86 ? -8.169 -8.335 3.843 1.00 97.88 86 LYS A CA 1
ATOM 581 C C . LYS A 1 86 ? -8.134 -6.914 4.416 1.00 97.88 86 LYS A C 1
ATOM 583 O O . LYS A 1 86 ? -8.924 -6.572 5.293 1.00 97.88 86 LYS A O 1
ATOM 588 N N . VAL A 1 87 ? -7.202 -6.090 3.936 1.00 98.56 87 VAL A N 1
ATOM 589 C CA . VAL A 1 87 ? -7.145 -4.682 4.355 1.00 98.56 87 VAL A CA 1
ATOM 590 C C . VAL A 1 87 ? -8.429 -3.953 3.944 1.00 98.56 87 VAL A C 1
ATOM 592 O O . VAL A 1 87 ? -8.989 -4.218 2.881 1.00 98.56 87 VAL A O 1
ATOM 595 N N . GLY A 1 88 ? -8.890 -3.015 4.771 1.00 97.75 88 GLY A N 1
ATOM 596 C CA . GLY A 1 88 ? -10.107 -2.243 4.499 1.00 97.75 88 GLY A CA 1
ATOM 597 C C . GLY A 1 88 ? -9.908 -1.129 3.467 1.00 97.75 88 GLY A C 1
ATOM 598 O O . GLY A 1 88 ? -10.856 -0.723 2.803 1.00 97.75 88 GLY A O 1
ATOM 599 N N . ALA A 1 89 ? -8.678 -0.635 3.326 1.00 98.19 89 ALA A N 1
ATOM 600 C CA . ALA A 1 89 ? -8.279 0.348 2.323 1.00 98.19 89 ALA A CA 1
ATOM 601 C C . ALA A 1 89 ? -6.767 0.274 2.093 1.00 98.19 89 ALA A C 1
ATOM 603 O O . ALA A 1 89 ? -6.030 -0.205 2.960 1.00 98.19 89 ALA A O 1
ATOM 604 N N . VAL A 1 90 ? -6.304 0.788 0.956 1.00 98.62 90 VAL A N 1
ATOM 605 C CA . VAL A 1 90 ? -4.877 0.968 0.664 1.00 98.62 90 VAL A CA 1
ATOM 606 C C . VAL A 1 90 ? -4.562 2.454 0.536 1.00 98.62 90 VAL A C 1
ATOM 608 O O . VAL A 1 90 ? -5.247 3.189 -0.171 1.00 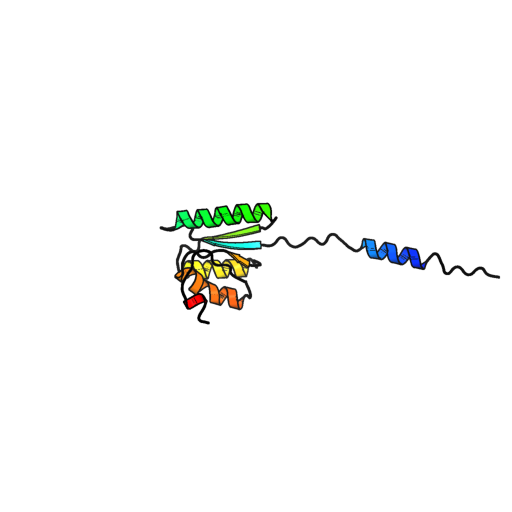98.62 90 VAL A O 1
ATOM 611 N N . VAL A 1 91 ? -3.502 2.899 1.200 1.00 98.19 91 VAL A N 1
ATOM 612 C CA . VAL A 1 91 ? -2.923 4.236 1.056 1.00 98.19 91 VAL A CA 1
ATOM 613 C C . VAL A 1 91 ? -1.540 4.091 0.440 1.00 98.19 91 VAL A C 1
ATOM 615 O O . VAL A 1 91 ? -0.767 3.218 0.831 1.00 98.19 91 VAL A O 1
ATOM 618 N N . GLY A 1 92 ? -1.205 4.956 -0.509 1.00 95.81 92 GLY A N 1
ATOM 619 C CA . GLY A 1 92 ? 0.133 5.008 -1.076 1.00 95.81 92 GLY A CA 1
ATOM 620 C C . GLY A 1 92 ? 0.151 4.844 -2.584 1.00 95.81 92 GLY A C 1
ATOM 621 O O . GLY A 1 92 ? -0.592 5.507 -3.290 1.00 95.81 92 GLY A O 1
ATOM 622 N N . PHE A 1 93 ? 1.067 4.007 -3.048 1.00 97.31 93 PHE A N 1
ATOM 623 C CA . PHE A 1 93 ? 1.719 4.060 -4.351 1.00 97.31 93 PHE A CA 1
ATOM 624 C C . PHE A 1 93 ? 2.264 5.448 -4.690 1.00 97.31 93 PHE A C 1
ATOM 626 O O . PHE A 1 93 ? 1.553 6.418 -4.964 1.00 97.31 93 PHE A O 1
ATOM 633 N N . LEU A 1 94 ? 3.591 5.520 -4.694 1.00 97.12 94 LEU A N 1
ATOM 634 C CA . LEU A 1 94 ? 4.312 6.703 -5.143 1.00 97.12 94 LEU A CA 1
ATOM 635 C C . LEU A 1 94 ? 4.438 6.741 -6.674 1.00 97.12 94 LEU A C 1
ATOM 637 O O . LEU A 1 94 ? 4.467 7.822 -7.255 1.00 97.12 94 LEU A O 1
ATOM 641 N N . CYS A 1 95 ? 4.523 5.570 -7.310 1.00 96.75 95 CYS A N 1
ATOM 642 C CA . CYS A 1 95 ? 4.947 5.409 -8.699 1.00 96.75 95 CYS A CA 1
ATOM 643 C C . CYS A 1 95 ? 3.800 4.929 -9.590 1.00 96.75 95 CYS A C 1
ATOM 645 O O . CYS A 1 95 ? 3.031 4.049 -9.191 1.00 96.75 95 CYS A O 1
ATOM 647 N N . THR A 1 96 ? 3.696 5.500 -10.792 1.00 96.50 96 THR A N 1
ATOM 648 C CA . THR A 1 96 ? 2.616 5.217 -11.749 1.00 96.50 96 THR A CA 1
ATOM 649 C C . THR A 1 96 ? 2.566 3.738 -12.125 1.00 96.50 96 THR A C 1
ATOM 651 O O . THR A 1 96 ? 1.507 3.120 -12.088 1.00 96.50 96 THR A O 1
ATOM 654 N N . GLU A 1 97 ? 3.718 3.140 -12.398 1.00 95.94 97 GLU A N 1
ATOM 655 C CA . GLU A 1 97 ? 3.849 1.753 -12.842 1.00 95.94 97 GLU A CA 1
ATOM 656 C C . GLU A 1 97 ? 3.344 0.774 -11.774 1.00 95.94 97 GLU A C 1
ATOM 658 O O . GLU A 1 97 ? 2.700 -0.228 -12.084 1.00 95.94 97 GLU A O 1
ATOM 663 N N . ALA A 1 98 ? 3.603 1.083 -10.500 1.00 97.81 98 ALA A N 1
ATOM 664 C CA . ALA A 1 98 ? 3.179 0.260 -9.375 1.00 97.81 98 ALA A CA 1
ATOM 665 C C . ALA A 1 98 ? 1.655 0.319 -9.168 1.00 97.81 98 ALA A C 1
ATOM 667 O O . ALA A 1 98 ? 1.013 -0.728 -9.054 1.00 97.81 98 ALA A O 1
ATOM 668 N N . ILE A 1 99 ? 1.055 1.520 -9.168 1.00 97.38 99 ILE A N 1
ATOM 669 C CA . ILE A 1 99 ? -0.401 1.664 -8.990 1.00 97.38 99 ILE A CA 1
ATOM 670 C C . ILE A 1 99 ? -1.181 1.111 -10.186 1.00 97.38 99 ILE A C 1
ATOM 672 O O . ILE A 1 99 ? -2.227 0.495 -9.993 1.00 97.38 99 ILE A O 1
ATOM 676 N N . GLU A 1 100 ? -0.693 1.287 -11.415 1.00 96.44 100 GLU A N 1
ATOM 677 C CA . GLU A 1 100 ? -1.374 0.783 -12.611 1.00 96.44 100 GLU A CA 1
ATOM 678 C C . GLU A 1 100 ? -1.444 -0.746 -12.616 1.00 96.44 100 GLU A C 1
ATOM 680 O O . GLU A 1 100 ? -2.484 -1.309 -12.962 1.00 96.44 100 GLU A O 1
ATOM 685 N N . ALA A 1 101 ? -0.386 -1.416 -12.150 1.00 98.00 101 ALA A N 1
ATOM 686 C CA . ALA A 1 101 ? -0.366 -2.866 -11.984 1.00 98.00 101 ALA A CA 1
ATOM 687 C C . ALA A 1 101 ? -1.209 -3.349 -10.785 1.00 98.00 101 ALA A C 1
ATOM 689 O O . ALA A 1 101 ? -1.797 -4.432 -10.830 1.00 98.00 101 ALA A O 1
ATOM 690 N N . ALA A 1 102 ? -1.296 -2.555 -9.714 1.00 98.31 102 ALA A N 1
ATOM 691 C CA . ALA A 1 102 ? -2.040 -2.891 -8.501 1.00 98.31 102 ALA A CA 1
ATOM 692 C C . ALA A 1 102 ? -3.560 -2.697 -8.631 1.00 98.31 102 ALA A C 1
ATOM 694 O O . ALA A 1 102 ? -4.343 -3.497 -8.111 1.00 98.31 102 ALA A O 1
ATOM 695 N N . LEU A 1 103 ? -3.996 -1.628 -9.304 1.00 96.94 103 LEU A N 1
ATOM 696 C CA . LEU A 1 103 ? -5.393 -1.189 -9.310 1.00 96.94 103 LEU A CA 1
ATOM 697 C C . LEU A 1 103 ? -6.392 -2.226 -9.827 1.00 96.94 103 LEU A C 1
ATOM 699 O O . LEU A 1 103 ? -7.447 -2.334 -9.206 1.00 96.94 103 LEU A O 1
ATOM 703 N N . PRO A 1 104 ? -6.137 -2.979 -10.915 1.00 97.06 104 PRO A N 1
ATOM 704 C CA . PRO A 1 104 ? -7.067 -4.015 -11.359 1.00 97.06 104 PRO A CA 1
ATOM 705 C C . PRO A 1 104 ? -7.320 -5.069 -10.271 1.00 97.06 104 PRO A C 1
ATOM 707 O O . PRO A 1 104 ? -8.466 -5.411 -10.005 1.00 97.06 104 PRO A O 1
ATOM 710 N N . ILE A 1 105 ? -6.266 -5.497 -9.568 1.00 98.69 105 ILE A N 1
ATOM 711 C CA . ILE A 1 105 ? -6.340 -6.505 -8.497 1.00 98.69 105 ILE A CA 1
ATOM 712 C C . ILE A 1 105 ? -7.138 -5.967 -7.301 1.00 98.69 105 ILE A C 1
ATOM 714 O O . ILE A 1 105 ? -8.015 -6.651 -6.774 1.00 98.69 105 ILE A O 1
ATOM 718 N N . LEU A 1 106 ? -6.851 -4.733 -6.875 1.00 98.44 106 LEU A N 1
ATOM 719 C CA . LEU A 1 106 ? -7.544 -4.095 -5.749 1.00 98.44 106 LEU A CA 1
ATOM 720 C C . LEU A 1 106 ? -9.009 -3.783 -6.085 1.00 98.44 106 LEU A C 1
ATOM 722 O O . LEU A 1 106 ? -9.881 -3.956 -5.234 1.00 98.44 106 LEU A O 1
ATOM 726 N N . LYS A 1 107 ? -9.294 -3.398 -7.335 1.00 97.25 107 LYS A N 1
ATOM 727 C CA . LYS A 1 107 ? -10.654 -3.185 -7.844 1.00 97.25 107 LYS A CA 1
ATOM 728 C C . LYS A 1 107 ? -11.476 -4.469 -7.788 1.00 97.25 107 LYS A C 1
ATOM 730 O O . LYS A 1 107 ? -12.582 -4.437 -7.258 1.00 97.25 107 LYS A O 1
ATOM 735 N N . ASP A 1 108 ? -10.941 -5.582 -8.285 1.00 98.44 108 ASP A N 1
ATOM 736 C CA . ASP A 1 108 ? -11.640 -6.875 -8.277 1.00 98.44 108 ASP A CA 1
ATOM 737 C C . ASP A 1 108 ? -11.923 -7.362 -6.844 1.00 98.44 108 ASP A C 1
ATOM 739 O O . ASP A 1 108 ? -12.950 -7.990 -6.579 1.00 98.44 108 ASP A O 1
ATOM 743 N N . ALA A 1 109 ? -11.051 -7.009 -5.895 1.00 98.50 109 ALA A N 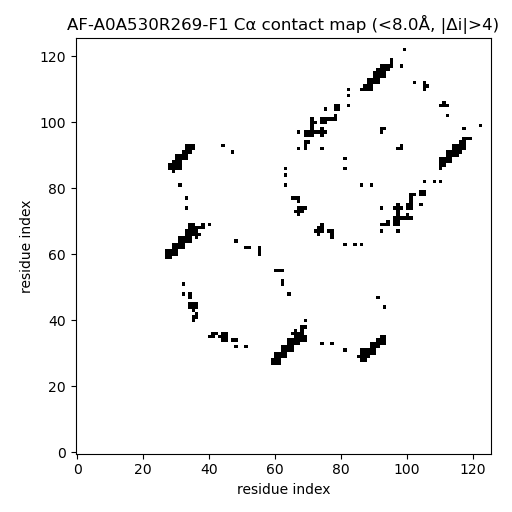1
ATOM 744 C CA . ALA A 1 109 ? -11.230 -7.281 -4.472 1.00 98.50 109 ALA A CA 1
ATOM 745 C C . ALA A 1 109 ? -12.114 -6.258 -3.728 1.00 98.50 109 ALA A C 1
ATOM 747 O O . ALA A 1 109 ? -12.347 -6.427 -2.533 1.00 98.50 109 ALA A O 1
ATOM 748 N N . ASN A 1 110 ? -12.628 -5.225 -4.407 1.00 98.25 110 ASN A N 1
ATOM 749 C CA . ASN A 1 110 ? -13.390 -4.114 -3.820 1.00 98.25 110 ASN A CA 1
ATOM 750 C C . ASN A 1 110 ? -12.640 -3.355 -2.706 1.00 98.25 110 ASN A C 1
ATOM 752 O O . ASN A 1 110 ? -13.253 -2.894 -1.742 1.00 98.25 110 ASN A O 1
ATOM 756 N N . ILE A 1 111 ? -11.320 -3.205 -2.836 1.00 98.62 111 ILE A N 1
ATOM 757 C CA . ILE A 1 111 ? -10.487 -2.469 -1.879 1.00 98.62 111 ILE A CA 1
ATOM 758 C C . ILE A 1 111 ? -10.255 -1.044 -2.407 1.00 98.62 111 ILE A C 1
ATOM 760 O O . ILE A 1 111 ? -9.629 -0.879 -3.459 1.00 98.62 111 ILE A O 1
ATOM 764 N N . PRO A 1 112 ? -10.737 0.002 -1.710 1.00 97.75 112 PRO A N 1
ATOM 765 C CA . PRO A 1 112 ? -10.513 1.382 -2.117 1.00 97.75 112 PRO A CA 1
ATOM 766 C C . PRO A 1 112 ? -9.044 1.781 -1.947 1.00 97.75 112 PRO A C 1
ATOM 768 O O . PRO A 1 112 ? -8.361 1.328 -1.023 1.00 97.75 112 PRO A O 1
ATOM 771 N N . VAL A 1 113 ? -8.571 2.669 -2.825 1.00 97.62 113 VAL A N 1
ATOM 772 C CA . VAL A 1 113 ? -7.176 3.125 -2.850 1.00 97.62 113 VAL A CA 1
ATOM 773 C C . VAL A 1 113 ? -7.105 4.647 -2.805 1.00 97.62 113 VAL A C 1
ATOM 775 O O . VAL A 1 113 ? -7.785 5.323 -3.575 1.00 97.62 113 VAL A O 1
ATOM 778 N N . ILE A 1 114 ? -6.251 5.183 -1.934 1.00 96.56 114 ILE A N 1
ATOM 779 C CA . ILE A 1 114 ? -5.887 6.603 -1.878 1.00 96.56 114 ILE A CA 1
ATOM 780 C C . ILE A 1 114 ? -4.438 6.734 -2.344 1.00 96.56 114 ILE A C 1
ATOM 782 O O . ILE A 1 114 ? -3.519 6.314 -1.638 1.00 96.56 114 ILE A O 1
ATOM 786 N N . THR A 1 115 ? -4.238 7.330 -3.523 1.00 94.25 115 THR A N 1
ATOM 787 C CA . THR A 1 115 ? -2.891 7.596 -4.042 1.00 94.25 115 THR A CA 1
ATOM 788 C C . THR A 1 115 ? -2.296 8.886 -3.489 1.00 94.25 115 THR A C 1
ATOM 790 O O . THR A 1 115 ? -3.001 9.885 -3.351 1.00 94.25 115 THR A O 1
ATOM 793 N N . VAL A 1 116 ? -1.002 8.867 -3.156 1.00 93.25 116 VAL A N 1
ATOM 794 C CA . VAL A 1 116 ? -0.297 10.016 -2.544 1.00 93.25 116 VAL A CA 1
ATOM 795 C C . VAL A 1 116 ? 0.788 10.621 -3.438 1.00 93.25 116 VAL A C 1
ATOM 797 O O . VAL A 1 116 ? 1.272 11.716 -3.153 1.00 93.25 116 VAL A O 1
ATOM 800 N N . GLY A 1 117 ? 1.176 9.927 -4.513 1.00 89.75 117 GLY A N 1
ATOM 801 C CA . GLY A 1 117 ? 2.269 10.349 -5.396 1.00 89.75 117 GLY A CA 1
ATOM 802 C C . GLY A 1 117 ? 1.897 10.501 -6.867 1.00 89.75 117 GLY A C 1
ATOM 803 O O . GLY A 1 117 ? 2.493 11.320 -7.569 1.00 89.75 117 GLY A O 1
ATOM 804 N N . VAL A 1 118 ? 0.909 9.742 -7.336 1.00 93.19 118 VAL A N 1
ATOM 805 C CA . VAL A 1 118 ? 0.655 9.568 -8.769 1.00 93.19 118 VAL A CA 1
ATOM 806 C C . VAL A 1 118 ? -0.270 10.658 -9.313 1.00 93.19 118 VAL A C 1
ATOM 808 O O . VAL A 1 118 ? -1.275 11.001 -8.697 1.00 93.19 118 VAL A O 1
ATOM 811 N N . ARG A 1 119 ? 0.093 11.216 -10.475 1.00 91.12 119 ARG A N 1
ATOM 812 C CA . ARG A 1 119 ? -0.568 12.376 -11.110 1.00 91.12 119 ARG A CA 1
ATOM 813 C C . ARG A 1 119 ? -0.858 12.167 -12.601 1.00 91.12 119 ARG A C 1
ATOM 815 O O . ARG A 1 119 ? -0.936 13.133 -13.347 1.00 91.12 119 ARG A O 1
ATOM 822 N N . THR A 1 120 ? -0.912 10.915 -13.045 1.00 88.94 120 THR A N 1
ATOM 823 C CA . THR A 1 120 ? -1.189 10.580 -14.448 1.00 88.94 120 THR A CA 1
ATOM 824 C C . THR A 1 120 ? -2.689 10.627 -14.734 1.00 88.94 120 THR A C 1
ATOM 826 O O . THR A 1 120 ? -3.495 10.218 -13.896 1.00 88.94 120 THR A O 1
ATOM 829 N N . GLU A 1 121 ? -3.046 11.059 -15.941 1.00 87.75 121 GLU A N 1
ATOM 830 C CA . GLU A 1 121 ? -4.430 11.098 -16.434 1.00 87.75 121 GLU A CA 1
ATOM 831 C C . GLU A 1 121 ? -5.023 9.682 -16.597 1.00 87.75 121 GLU A C 1
ATOM 833 O O . GLU A 1 121 ? -6.227 9.474 -16.470 1.00 87.75 121 GLU A O 1
ATOM 838 N N . SER A 1 122 ? -4.180 8.651 -16.768 1.00 86.38 122 SER A N 1
ATOM 839 C CA . SER A 1 122 ? -4.627 7.249 -16.894 1.00 86.38 122 SER A CA 1
ATOM 840 C C . SER A 1 122 ? -5.397 6.724 -15.670 1.00 86.38 122 SER A C 1
ATOM 842 O O . SER A 1 122 ? -6.092 5.704 -15.761 1.00 86.38 122 SER A O 1
ATOM 844 N N . LEU A 1 123 ? -5.305 7.409 -14.522 1.00 85.88 123 LEU A N 1
ATOM 845 C CA . LEU A 1 123 ? -6.089 7.094 -13.326 1.00 85.88 123 LEU A CA 1
ATOM 846 C C . LEU A 1 123 ? -7.465 7.777 -13.286 1.00 85.88 123 LEU A C 1
ATOM 848 O O . LEU A 1 123 ? -8.324 7.320 -12.530 1.00 85.88 123 LEU A O 1
ATOM 852 N N . THR A 1 124 ? -7.688 8.824 -14.081 1.00 86.00 124 THR A N 1
ATOM 853 C CA . THR A 1 124 ? -8.937 9.605 -14.131 1.00 86.00 124 THR A CA 1
ATOM 854 C C . THR A 1 124 ? -9.752 9.374 -15.402 1.00 86.00 124 THR A C 1
ATOM 856 O O . THR A 1 124 ? -10.969 9.522 -15.360 1.00 86.00 124 THR A O 1
ATOM 859 N N . ASP A 1 125 ? -9.122 8.944 -16.495 1.00 79.81 125 ASP A N 1
ATOM 860 C CA . ASP A 1 125 ? -9.730 8.850 -17.835 1.00 79.81 125 ASP A CA 1
ATOM 861 C C . ASP A 1 125 ? -10.566 7.574 -18.079 1.00 79.81 125 ASP A C 1
ATOM 863 O O . ASP A 1 125 ? -10.639 7.067 -19.200 1.00 79.81 125 ASP A O 1
ATOM 867 N N . ARG A 1 126 ? -11.172 7.009 -17.030 1.00 61.09 126 ARG A N 1
ATOM 868 C CA . ARG A 1 126 ? -11.886 5.721 -17.089 1.00 61.09 126 ARG A CA 1
ATOM 869 C C . ARG A 1 126 ? -13.376 5.851 -17.366 1.00 61.09 126 ARG A C 1
ATOM 871 O O . ARG A 1 126 ? -14.042 6.626 -16.648 1.00 61.09 126 ARG A O 1
#

Radius of gyration: 23.98 Å; Cα contacts (8 Å, |Δi|>4): 199; chains: 1; bounding box: 77×24×62 Å

Mean predicted aligned error: 9.0 Å